Protein AF-A0A8T3KQ50-F1 (afdb_monomer_lite)

Structure (mmCIF, N/CA/C/O backbone):
data_AF-A0A8T3KQ50-F1
#
_entry.id   AF-A0A8T3KQ50-F1
#
loop_
_atom_site.group_PDB
_atom_site.id
_atom_site.type_symbol
_atom_site.label_atom_id
_atom_site.label_alt_id
_atom_site.label_comp_id
_atom_site.label_asym_id
_atom_site.label_entity_id
_atom_site.label_seq_id
_atom_site.pdbx_PDB_ins_code
_atom_site.Cartn_x
_atom_site.Cartn_y
_atom_site.Cartn_z
_atom_site.occupancy
_atom_site.B_iso_or_equiv
_atom_site.auth_seq_id
_atom_site.auth_comp_id
_atom_site.auth_asym_id
_atom_site.auth_atom_id
_atom_site.pdbx_PDB_model_num
ATOM 1 N N . MET A 1 1 ? 6.977 6.894 -20.683 1.00 68.00 1 MET A N 1
ATOM 2 C CA . MET A 1 1 ? 7.740 6.572 -19.454 1.00 68.00 1 MET A CA 1
ATOM 3 C C . MET A 1 1 ? 7.229 7.309 -18.225 1.00 68.00 1 MET A C 1
ATOM 5 O O . MET A 1 1 ? 7.034 6.645 -17.221 1.00 68.00 1 MET A O 1
ATOM 9 N N . GLY A 1 2 ? 6.936 8.615 -18.295 1.00 81.06 2 GLY A N 1
ATOM 10 C CA . GLY A 1 2 ? 6.386 9.355 -17.145 1.00 81.06 2 GLY A CA 1
ATOM 11 C C . GLY A 1 2 ? 5.058 8.804 -16.606 1.00 81.06 2 GLY A C 1
ATOM 12 O O . GLY A 1 2 ? 4.939 8.593 -15.408 1.00 81.06 2 GLY A O 1
ATOM 13 N N . GLU A 1 3 ? 4.099 8.480 -17.480 1.00 84.25 3 GLU A N 1
ATOM 14 C CA . GLU A 1 3 ? 2.800 7.910 -17.062 1.00 84.25 3 GLU A CA 1
ATOM 15 C C . GLU A 1 3 ? 2.931 6.571 -16.328 1.00 84.25 3 GLU A C 1
ATOM 17 O O . GLU A 1 3 ? 2.176 6.289 -15.405 1.00 84.25 3 GLU A O 1
ATOM 22 N N . PHE A 1 4 ? 3.916 5.759 -16.712 1.00 84.50 4 PHE A N 1
ATOM 23 C CA . PHE A 1 4 ? 4.150 4.456 -16.101 1.00 84.50 4 PHE A CA 1
ATOM 24 C C . PHE A 1 4 ? 4.683 4.580 -14.669 1.00 84.50 4 PHE A C 1
ATOM 26 O O . PHE A 1 4 ? 4.187 3.903 -13.773 1.00 84.50 4 PHE A O 1
ATOM 33 N N . LEU A 1 5 ? 5.656 5.469 -14.453 1.00 86.44 5 LEU A N 1
ATOM 34 C CA . LEU A 1 5 ? 6.173 5.778 -13.116 1.00 86.44 5 LEU A CA 1
ATOM 35 C C . LEU A 1 5 ? 5.072 6.399 -12.247 1.00 86.44 5 LEU A C 1
ATOM 37 O O . LEU A 1 5 ? 4.812 5.947 -11.140 1.00 86.44 5 LEU A O 1
ATOM 41 N N . LEU A 1 6 ? 4.305 7.340 -12.806 1.00 89.94 6 LEU A N 1
ATOM 42 C CA . LEU A 1 6 ? 3.184 7.952 -12.092 1.00 89.94 6 LEU A CA 1
ATOM 43 C C . LEU A 1 6 ? 2.117 6.925 -11.673 1.00 89.94 6 LEU A C 1
ATOM 45 O O . LEU A 1 6 ? 1.583 7.014 -10.569 1.00 89.94 6 LEU A O 1
ATOM 49 N N . ASN A 1 7 ? 1.807 5.946 -12.529 1.00 91.25 7 ASN A N 1
ATOM 50 C CA . ASN A 1 7 ? 0.888 4.866 -12.170 1.00 91.25 7 ASN A CA 1
ATOM 51 C C . ASN A 1 7 ? 1.453 4.000 -11.040 1.00 91.25 7 ASN A C 1
ATOM 53 O O . ASN A 1 7 ? 0.743 3.691 -10.085 1.00 91.25 7 ASN A O 1
ATOM 57 N N . ARG A 1 8 ? 2.741 3.638 -11.124 1.00 93.88 8 ARG A N 1
ATOM 58 C CA . ARG A 1 8 ? 3.395 2.837 -10.085 1.00 93.88 8 ARG A CA 1
ATOM 59 C C . ARG A 1 8 ? 3.375 3.528 -8.733 1.00 93.88 8 ARG A C 1
ATOM 61 O O . ARG A 1 8 ? 3.019 2.890 -7.745 1.00 93.88 8 ARG A O 1
ATOM 68 N N . HIS A 1 9 ? 3.694 4.817 -8.721 1.00 95.38 9 HIS A N 1
ATOM 69 C CA . HIS A 1 9 ? 3.644 5.651 -7.532 1.00 95.38 9 HIS A CA 1
ATOM 70 C C . HIS A 1 9 ? 2.263 5.596 -6.874 1.00 95.38 9 HIS A C 1
ATOM 72 O O . HIS A 1 9 ? 2.150 5.223 -5.714 1.00 95.38 9 HIS A O 1
ATOM 78 N N . ARG A 1 10 ? 1.194 5.857 -7.637 1.00 95.94 10 ARG A N 1
ATOM 79 C CA . ARG A 1 10 ? -0.184 5.881 -7.117 1.00 95.94 10 ARG A CA 1
ATOM 80 C C . ARG A 1 10 ? -0.641 4.544 -6.545 1.00 95.94 10 ARG A C 1
ATOM 82 O O . ARG A 1 10 ? -1.292 4.514 -5.506 1.00 95.94 10 ARG A O 1
ATOM 89 N N . VAL A 1 11 ? -0.319 3.438 -7.215 1.00 97.00 11 VAL A N 1
ATOM 90 C CA . VAL A 1 11 ? -0.689 2.094 -6.744 1.00 97.00 11 VAL A CA 1
ATOM 91 C C . VAL A 1 11 ? 0.033 1.765 -5.435 1.00 97.00 11 VAL A C 1
ATOM 93 O O . VAL A 1 11 ? -0.581 1.243 -4.504 1.00 97.00 11 VAL A O 1
ATOM 96 N N . LEU A 1 12 ? 1.319 2.099 -5.329 1.00 97.50 12 LEU A N 1
ATOM 97 C CA . LEU A 1 12 ? 2.092 1.869 -4.109 1.00 97.50 12 LEU A CA 1
ATOM 98 C C . LEU A 1 12 ? 1.657 2.788 -2.966 1.00 97.50 12 LEU A C 1
ATOM 100 O O . LEU A 1 12 ? 1.485 2.316 -1.847 1.00 97.50 12 LEU A O 1
ATOM 104 N N . GLU A 1 13 ? 1.394 4.058 -3.256 1.00 97.31 13 GLU A N 1
ATOM 105 C CA . GLU A 1 13 ? 0.848 5.021 -2.302 1.00 97.31 13 GLU A CA 1
ATOM 106 C C . GLU A 1 13 ? -0.489 4.524 -1.733 1.00 97.31 13 GLU A C 1
ATOM 108 O O . GLU A 1 13 ? -0.656 4.426 -0.516 1.00 97.31 13 GLU A O 1
ATOM 113 N N . ALA A 1 14 ? -1.417 4.116 -2.607 1.00 96.81 14 ALA A N 1
ATOM 114 C CA . ALA A 1 14 ? -2.713 3.578 -2.205 1.00 96.81 14 ALA A CA 1
ATOM 115 C C . ALA A 1 14 ? -2.571 2.324 -1.333 1.00 96.81 14 ALA A C 1
ATOM 117 O O . ALA A 1 14 ? -3.303 2.168 -0.357 1.00 96.81 14 ALA A O 1
ATOM 118 N N . PHE A 1 15 ? -1.613 1.453 -1.654 1.00 97.38 15 PHE A N 1
ATOM 119 C CA . PHE A 1 15 ? -1.323 0.272 -0.849 1.00 97.38 15 PHE A CA 1
ATOM 120 C C . PHE A 1 15 ? -0.833 0.644 0.553 1.00 97.38 15 PHE A C 1
ATOM 122 O O . PHE A 1 15 ? -1.391 0.162 1.539 1.00 97.38 15 PHE A O 1
ATOM 129 N N . LEU A 1 16 ? 0.162 1.532 0.654 1.00 96.62 16 LEU A N 1
ATOM 130 C CA . LEU A 1 16 ? 0.714 1.973 1.937 1.00 96.62 16 LEU A CA 1
ATOM 131 C C . LEU A 1 16 ? -0.354 2.635 2.815 1.00 96.62 16 LEU A C 1
ATOM 133 O O . LEU A 1 16 ? -0.421 2.360 4.013 1.00 96.62 16 LEU A O 1
ATOM 137 N N . VAL A 1 17 ? -1.232 3.446 2.220 1.00 94.94 17 VAL A N 1
ATOM 138 C CA . VAL A 1 17 ? -2.369 4.055 2.922 1.00 94.94 17 VAL A CA 1
ATOM 139 C C . VAL A 1 17 ? -3.371 2.997 3.391 1.00 94.94 17 VAL A C 1
ATOM 141 O O . VAL A 1 17 ? -3.827 3.068 4.530 1.00 94.94 17 VAL A O 1
ATOM 144 N N . LYS A 1 18 ? -3.692 1.991 2.567 1.00 93.69 18 LYS A N 1
ATOM 145 C CA . LYS A 1 18 ? -4.644 0.915 2.912 1.00 93.69 18 LYS A CA 1
ATOM 146 C C . LYS A 1 18 ? -4.151 0.007 4.041 1.00 93.69 18 LYS A C 1
ATOM 148 O O . LYS A 1 18 ? -4.964 -0.471 4.823 1.00 93.69 18 LYS A O 1
ATOM 153 N N . ILE A 1 19 ? -2.838 -0.199 4.166 1.00 93.75 19 ILE A N 1
ATOM 154 C CA . ILE A 1 19 ? -2.233 -0.878 5.331 1.00 93.75 19 ILE A CA 1
ATOM 155 C C . ILE A 1 19 ? -1.952 0.091 6.501 1.00 93.75 19 ILE A C 1
ATOM 157 O O . ILE A 1 19 ? -1.381 -0.286 7.530 1.00 93.75 19 ILE A O 1
ATOM 161 N N . GLY A 1 20 ? -2.350 1.354 6.340 1.00 92.75 20 GLY A N 1
ATOM 162 C CA . GLY A 1 20 ? -2.431 2.369 7.376 1.00 92.75 20 GLY A CA 1
ATOM 163 C C . GLY A 1 20 ? -1.130 3.116 7.681 1.00 92.75 20 GLY A C 1
ATOM 164 O O . GLY A 1 20 ? -1.008 3.667 8.780 1.00 92.75 20 GLY A O 1
ATOM 165 N N . VAL A 1 21 ? -0.156 3.146 6.771 1.00 95.06 21 VAL A N 1
ATOM 166 C CA . VAL A 1 21 ? 0.992 4.065 6.868 1.00 95.06 21 VAL A CA 1
ATOM 167 C C . VAL A 1 21 ? 0.479 5.506 6.767 1.00 95.06 21 VAL A C 1
ATOM 169 O O . VAL A 1 21 ? -0.386 5.798 5.945 1.00 95.06 21 VAL A O 1
ATOM 172 N N . LYS A 1 22 ? 0.986 6.409 7.618 1.00 90.00 22 LYS A N 1
ATOM 173 C CA . LYS A 1 22 ? 0.524 7.810 7.685 1.00 90.00 22 LYS A CA 1
ATOM 174 C C . LYS A 1 22 ? 1.638 8.807 7.389 1.00 90.00 22 LYS A C 1
ATOM 176 O O . LYS A 1 22 ? 1.534 9.575 6.442 1.00 90.00 22 LYS A O 1
ATOM 181 N N . ASP A 1 23 ? 2.719 8.763 8.162 1.00 93.31 23 ASP A N 1
ATOM 182 C CA . ASP A 1 23 ? 3.723 9.835 8.143 1.00 93.31 23 ASP A CA 1
ATOM 183 C C . ASP A 1 23 ? 4.780 9.669 7.042 1.00 93.31 23 ASP A C 1
ATOM 185 O O . ASP A 1 23 ? 5.347 10.650 6.564 1.00 93.31 23 ASP A O 1
ATOM 189 N N . SER A 1 24 ? 5.056 8.431 6.626 1.00 93.81 24 SER A N 1
ATOM 190 C CA . SER A 1 24 ? 6.142 8.106 5.694 1.00 93.81 24 SER A CA 1
ATOM 191 C C . SER A 1 24 ? 5.675 7.736 4.286 1.00 93.81 24 SER A C 1
ATOM 193 O O . SER A 1 24 ? 6.514 7.388 3.462 1.00 93.81 24 SER A O 1
ATOM 195 N N . VAL A 1 25 ? 4.375 7.858 3.977 1.00 95.88 25 VAL A N 1
ATOM 196 C CA . VAL A 1 25 ? 3.769 7.367 2.722 1.00 95.88 25 VAL A CA 1
ATOM 197 C C . VAL A 1 25 ? 4.542 7.826 1.485 1.00 95.88 25 VAL A C 1
ATOM 199 O O . VAL A 1 25 ? 4.947 6.990 0.682 1.00 95.88 25 VAL A O 1
ATOM 202 N N . LEU A 1 26 ? 4.796 9.130 1.345 1.00 93.88 26 LEU A N 1
ATOM 203 C CA . LEU A 1 26 ? 5.489 9.681 0.175 1.00 93.88 26 LEU A CA 1
ATOM 204 C C . LEU A 1 26 ? 6.912 9.118 0.045 1.00 93.88 26 LEU A C 1
ATOM 206 O O . LEU A 1 26 ? 7.283 8.581 -0.996 1.00 93.88 26 LEU A O 1
ATOM 210 N N . LYS A 1 27 ? 7.687 9.194 1.132 1.00 95.06 27 LYS A N 1
ATOM 211 C CA . LYS A 1 27 ? 9.087 8.758 1.162 1.00 95.06 27 LYS A CA 1
ATOM 212 C C . LYS A 1 27 ? 9.215 7.257 0.904 1.00 95.06 27 LYS A C 1
ATOM 214 O O . LYS A 1 27 ? 10.083 6.833 0.147 1.00 95.06 27 LYS A O 1
ATOM 219 N N . ASP A 1 28 ? 8.366 6.454 1.533 1.00 95.81 28 ASP A N 1
ATOM 220 C CA . ASP A 1 28 ? 8.406 5.002 1.392 1.00 95.81 28 ASP A CA 1
ATOM 221 C C . ASP A 1 28 ? 7.938 4.583 -0.005 1.00 95.81 28 ASP A C 1
ATOM 223 O O . ASP A 1 28 ? 8.531 3.682 -0.590 1.00 95.81 28 ASP A O 1
ATOM 227 N N . THR A 1 29 ? 6.957 5.280 -0.590 1.00 96.31 29 THR A N 1
ATOM 228 C CA . THR A 1 29 ? 6.527 5.050 -1.978 1.00 96.31 29 THR A CA 1
ATOM 229 C C . THR A 1 29 ? 7.687 5.253 -2.951 1.00 96.31 29 THR A C 1
ATOM 231 O O . THR A 1 29 ? 7.985 4.347 -3.729 1.00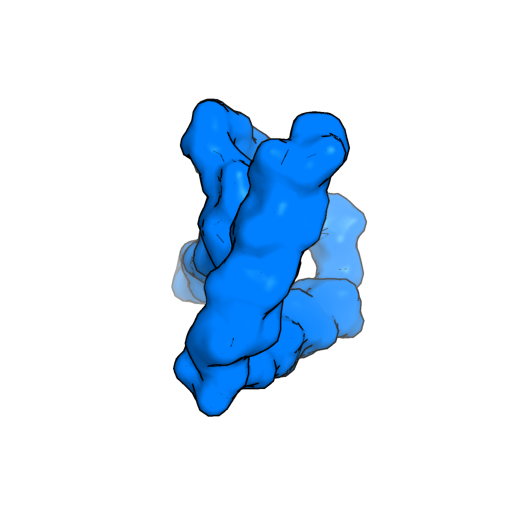 96.31 29 THR A O 1
ATOM 234 N N . GLU A 1 30 ? 8.387 6.390 -2.873 1.00 93.44 30 GLU A N 1
ATOM 235 C CA . GLU A 1 30 ? 9.546 6.692 -3.730 1.00 93.44 30 GLU A CA 1
ATOM 236 C C . GLU A 1 30 ? 10.666 5.655 -3.570 1.00 93.44 30 GLU A C 1
ATOM 238 O O . GLU A 1 30 ? 11.262 5.197 -4.549 1.00 93.44 30 GLU A O 1
ATOM 243 N N . MET A 1 31 ? 10.936 5.240 -2.329 1.00 93.31 31 MET A N 1
ATOM 244 C CA . MET A 1 31 ? 11.945 4.224 -2.044 1.00 93.31 31 MET A CA 1
ATOM 245 C C . MET A 1 31 ? 11.535 2.854 -2.592 1.00 93.31 31 MET A C 1
ATOM 247 O O . MET A 1 31 ? 12.370 2.153 -3.152 1.00 93.31 31 MET A O 1
ATOM 251 N N . ILE A 1 32 ? 10.273 2.446 -2.467 1.00 93.06 32 ILE A N 1
ATOM 252 C CA . ILE A 1 32 ? 9.806 1.117 -2.889 1.00 93.06 32 ILE A CA 1
ATOM 253 C C . ILE A 1 32 ? 9.658 1.032 -4.415 1.00 93.06 32 ILE A C 1
ATOM 255 O O . ILE A 1 32 ? 9.989 -0.003 -5.001 1.00 93.06 32 ILE A O 1
ATOM 259 N N . GLU A 1 33 ? 9.214 2.106 -5.075 1.00 91.12 33 GLU A N 1
ATOM 260 C CA . GLU A 1 33 ? 8.868 2.131 -6.504 1.00 91.12 33 GLU A CA 1
ATOM 261 C C . GLU A 1 33 ? 9.977 1.577 -7.410 1.00 91.12 33 GLU A C 1
ATOM 263 O O . GLU A 1 33 ? 9.693 0.857 -8.377 1.00 91.12 33 GLU A O 1
ATOM 268 N N . HIS A 1 34 ? 11.236 1.863 -7.074 1.00 88.25 34 HIS A N 1
ATOM 269 C CA . HIS A 1 34 ? 12.409 1.461 -7.851 1.00 88.25 34 HIS A CA 1
ATOM 270 C C . HIS A 1 34 ? 13.020 0.113 -7.446 1.00 88.25 34 HIS A C 1
ATOM 272 O O . HIS A 1 34 ? 13.845 -0.417 -8.189 1.00 88.25 34 HIS A O 1
ATOM 278 N N . HIS A 1 35 ? 12.625 -0.457 -6.304 1.00 93.06 35 HIS A N 1
ATOM 279 C CA . HIS A 1 35 ? 13.252 -1.664 -5.748 1.00 93.06 35 HIS A CA 1
ATOM 280 C C . HIS A 1 35 ? 12.401 -2.931 -5.890 1.00 93.06 35 HIS A C 1
ATOM 282 O O . HIS A 1 35 ? 12.902 -4.029 -5.650 1.00 93.06 35 HIS A O 1
ATOM 288 N N . ILE A 1 36 ? 11.135 -2.811 -6.301 1.00 93.75 36 ILE A N 1
ATOM 289 C CA . ILE A 1 36 ? 10.247 -3.966 -6.477 1.00 93.75 36 ILE A CA 1
ATOM 290 C C . ILE A 1 36 ? 10.143 -4.412 -7.937 1.00 93.75 36 ILE A C 1
ATOM 292 O O . ILE A 1 36 ? 10.112 -3.602 -8.870 1.00 93.75 36 ILE A O 1
ATOM 296 N N . SER A 1 37 ? 10.016 -5.725 -8.132 1.00 96.00 37 SER A N 1
ATOM 297 C CA . SER A 1 37 ? 9.805 -6.315 -9.452 1.00 96.00 37 SER A CA 1
ATOM 298 C C . SER A 1 37 ? 8.429 -5.943 -10.027 1.00 96.00 37 SER A C 1
ATOM 300 O O . SER A 1 37 ? 7.514 -5.514 -9.317 1.00 96.00 37 SER A O 1
ATOM 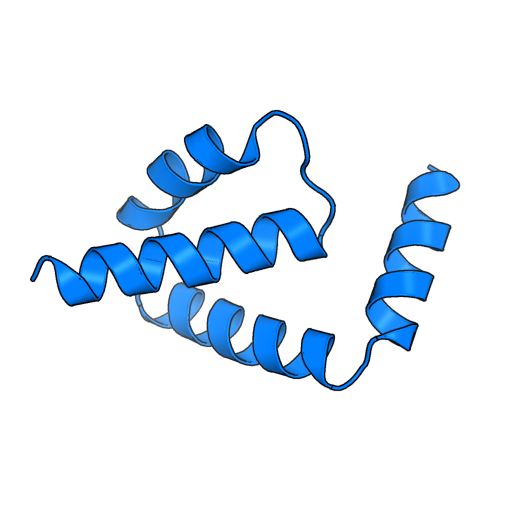302 N N . MET A 1 38 ? 8.257 -6.137 -11.338 1.00 94.38 38 MET A N 1
ATOM 303 C CA . MET A 1 38 ? 6.943 -5.985 -11.979 1.00 94.38 38 MET A CA 1
ATOM 304 C C . MET A 1 38 ? 5.918 -7.002 -11.476 1.00 94.38 38 MET A C 1
ATOM 306 O O . MET A 1 38 ? 4.728 -6.709 -11.470 1.00 94.38 38 MET A O 1
ATO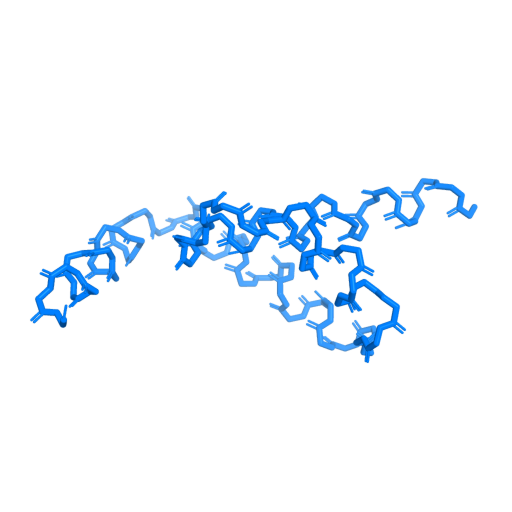M 310 N N . GLU A 1 39 ? 6.371 -8.179 -11.051 1.00 97.56 39 GLU A N 1
ATOM 311 C CA . GLU A 1 39 ? 5.512 -9.205 -10.465 1.00 97.56 39 GLU A CA 1
ATOM 312 C C . GLU A 1 39 ? 4.955 -8.740 -9.116 1.00 97.56 39 GLU A C 1
ATOM 314 O O . GLU A 1 39 ? 3.741 -8.702 -8.940 1.00 97.56 39 GLU A O 1
ATOM 319 N N . THR A 1 40 ? 5.823 -8.280 -8.208 1.00 97.31 40 THR A N 1
ATOM 320 C CA . THR A 1 40 ? 5.408 -7.731 -6.909 1.00 97.31 40 THR A CA 1
ATOM 321 C C . THR A 1 40 ? 4.455 -6.554 -7.085 1.00 97.31 40 THR A C 1
ATOM 323 O O . THR A 1 40 ? 3.426 -6.494 -6.420 1.00 97.31 40 THR A O 1
ATOM 326 N N . PHE A 1 41 ? 4.763 -5.651 -8.018 1.00 96.44 41 PHE A N 1
ATOM 327 C CA . PHE A 1 41 ? 3.899 -4.520 -8.336 1.00 96.44 41 PHE A CA 1
ATOM 328 C C . PHE A 1 41 ? 2.484 -4.953 -8.753 1.00 96.44 41 PHE A C 1
ATOM 330 O O . PHE A 1 41 ? 1.509 -4.435 -8.218 1.00 96.44 41 PHE A O 1
ATOM 337 N N . ARG A 1 42 ? 2.361 -5.933 -9.659 1.00 97.38 42 ARG A N 1
ATOM 338 C CA . ARG A 1 42 ? 1.055 -6.453 -10.104 1.00 97.38 42 ARG A CA 1
ATOM 339 C C . ARG A 1 42 ? 0.280 -7.124 -8.975 1.00 97.38 42 ARG A C 1
ATOM 341 O O . ARG A 1 42 ? -0.931 -6.970 -8.897 1.00 97.38 42 ARG A O 1
ATOM 348 N N . CYS A 1 43 ? 0.961 -7.847 -8.088 1.00 98.19 43 CYS A N 1
ATOM 349 C CA . CYS A 1 43 ? 0.312 -8.425 -6.912 1.00 98.19 43 CYS A CA 1
ATOM 350 C C . CYS A 1 43 ? -0.248 -7.338 -5.985 1.00 98.19 43 CYS A C 1
ATOM 352 O O . CYS A 1 43 ? -1.354 -7.492 -5.479 1.00 98.19 43 CYS A O 1
ATOM 354 N N . ILE A 1 44 ? 0.484 -6.235 -5.792 1.00 98.00 44 ILE A N 1
ATOM 355 C CA . ILE A 1 44 ? 0.012 -5.085 -5.008 1.00 98.00 44 ILE A CA 1
ATOM 356 C C . ILE A 1 44 ? -1.193 -4.419 -5.682 1.00 98.00 44 ILE A C 1
ATOM 358 O O . ILE A 1 44 ? -2.158 -4.093 -4.999 1.00 98.00 44 ILE A O 1
ATOM 362 N N . GLU A 1 45 ? -1.164 -4.251 -7.004 1.00 97.62 45 GLU A N 1
ATOM 363 C CA . GLU A 1 45 ? -2.286 -3.708 -7.780 1.00 97.62 45 GLU A CA 1
ATOM 364 C C . GLU A 1 45 ? -3.559 -4.549 -7.580 1.00 97.62 45 GLU A C 1
ATOM 366 O O . GLU A 1 45 ? -4.570 -4.036 -7.111 1.00 97.62 45 GLU A O 1
ATOM 371 N N . VAL A 1 46 ? -3.475 -5.867 -7.786 1.00 98.25 46 VAL A N 1
ATOM 372 C CA . VAL A 1 46 ? -4.604 -6.788 -7.559 1.00 98.25 46 VAL A CA 1
ATOM 373 C C . VAL A 1 46 ? -5.062 -6.785 -6.097 1.00 98.25 46 VAL A C 1
ATOM 375 O O . VAL A 1 46 ? -6.255 -6.876 -5.812 1.00 98.25 46 VAL A O 1
ATOM 378 N N . PHE A 1 47 ? -4.132 -6.682 -5.147 1.00 98.25 47 PHE A N 1
ATOM 379 C CA . PHE A 1 47 ? -4.475 -6.631 -3.730 1.00 98.25 47 PHE A CA 1
ATOM 380 C C . PHE A 1 47 ? -5.196 -5.331 -3.357 1.00 98.25 47 PHE A C 1
ATOM 382 O O . PHE A 1 47 ? -6.153 -5.357 -2.587 1.00 98.25 47 PHE A O 1
ATOM 389 N N . ASN A 1 48 ? -4.791 -4.203 -3.937 1.00 97.69 48 ASN A N 1
ATOM 390 C CA . ASN A 1 48 ? -5.487 -2.934 -3.776 1.00 97.69 48 ASN A CA 1
ATOM 391 C C . ASN A 1 48 ? -6.929 -3.006 -4.276 1.00 97.69 48 ASN A C 1
ATOM 393 O O . ASN A 1 48 ? -7.811 -2.513 -3.570 1.00 97.69 48 ASN A O 1
ATOM 397 N N . ASP A 1 49 ? -7.152 -3.625 -5.438 1.00 97.75 49 ASP A N 1
ATOM 398 C CA . ASP A 1 49 ? -8.486 -3.832 -6.012 1.00 97.75 49 ASP A CA 1
ATOM 399 C C . ASP A 1 49 ? -9.332 -4.763 -5.132 1.00 97.75 49 ASP A C 1
ATOM 401 O O . ASP A 1 49 ? -10.538 -4.564 -4.964 1.00 97.75 49 ASP A O 1
ATOM 405 N N . PHE A 1 50 ? -8.709 -5.790 -4.546 1.00 98.19 50 PHE A N 1
ATOM 406 C CA . PHE A 1 50 ? -9.361 -6.677 -3.586 1.00 98.19 50 PHE A CA 1
ATOM 407 C C . PHE A 1 50 ? -9.796 -5.916 -2.329 1.00 98.19 50 PHE A C 1
ATOM 409 O O . PHE A 1 50 ? -10.943 -6.046 -1.911 1.00 98.19 50 PHE A O 1
ATOM 416 N N . LEU A 1 51 ? -8.925 -5.091 -1.745 1.00 96.69 51 LEU A N 1
ATOM 417 C CA . LEU A 1 51 ? -9.265 -4.304 -0.557 1.00 96.69 51 LEU A CA 1
ATOM 418 C C . LEU A 1 51 ? -10.364 -3.267 -0.831 1.00 96.69 51 LEU A C 1
ATOM 420 O O . LEU A 1 51 ? -11.197 -3.024 0.036 1.00 96.69 51 LEU A O 1
ATOM 424 N N . GLU A 1 52 ? -10.411 -2.687 -2.032 1.00 95.31 52 GLU A N 1
ATOM 425 C CA . GLU A 1 52 ? -11.489 -1.765 -2.428 1.00 95.31 52 GLU A CA 1
ATOM 426 C C . GLU A 1 52 ? -12.849 -2.452 -2.536 1.00 95.31 52 GLU A C 1
ATOM 428 O O . GLU A 1 52 ? -13.872 -1.860 -2.193 1.00 95.31 52 GLU A O 1
ATOM 433 N N . GLN A 1 53 ? -12.865 -3.710 -2.972 1.00 97.56 53 GLN A N 1
ATOM 434 C CA . GLN A 1 53 ? -14.083 -4.516 -3.052 1.00 97.56 53 GLN A CA 1
ATOM 435 C C . GLN A 1 53 ? -14.506 -5.109 -1.701 1.00 97.56 53 GLN A C 1
ATOM 437 O O . GLN A 1 53 ? -15.647 -5.547 -1.568 1.00 97.56 53 GLN A O 1
ATOM 442 N N . ASN A 1 54 ? -13.614 -5.119 -0.706 1.00 97.31 54 ASN A N 1
ATOM 443 C CA . ASN A 1 54 ? -13.831 -5.732 0.606 1.00 97.31 54 ASN A CA 1
ATOM 444 C C . ASN A 1 54 ? -13.455 -4.749 1.740 1.00 97.31 54 ASN A C 1
ATOM 446 O O . ASN A 1 54 ? -12.465 -4.960 2.452 1.00 97.31 54 ASN A O 1
ATOM 450 N N . PRO A 1 55 ? -14.211 -3.645 1.918 1.00 94.44 55 PRO A N 1
ATOM 451 C CA . PRO A 1 55 ? -13.903 -2.620 2.921 1.00 94.44 55 PRO A CA 1
ATOM 452 C C . PRO A 1 55 ? -13.956 -3.147 4.365 1.00 94.44 55 PRO A C 1
ATOM 454 O O . PRO A 1 55 ? -13.250 -2.644 5.238 1.00 94.44 55 PRO A O 1
ATOM 457 N N . ASP A 1 56 ? -14.737 -4.196 4.622 1.00 96.94 56 ASP A N 1
ATOM 458 C CA . ASP A 1 56 ? -14.818 -4.891 5.908 1.00 96.94 56 ASP A CA 1
ATOM 459 C C . ASP A 1 56 ? -13.479 -5.517 6.331 1.00 96.94 56 ASP A C 1
ATOM 461 O O . ASP A 1 56 ? -13.156 -5.555 7.523 1.00 96.94 56 ASP A O 1
ATOM 465 N N . ILE A 1 57 ? -12.661 -5.955 5.368 1.00 95.69 57 ILE A N 1
ATOM 466 C CA . ILE A 1 57 ? -11.316 -6.479 5.626 1.00 95.69 57 ILE A CA 1
ATOM 467 C C . ILE A 1 57 ? -10.383 -5.348 6.055 1.00 95.69 57 ILE A 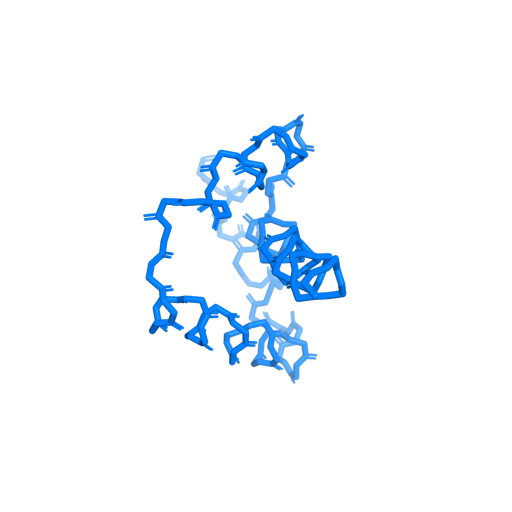C 1
ATOM 469 O O . ILE A 1 57 ? -9.628 -5.519 7.013 1.00 95.69 57 ILE A O 1
ATOM 473 N N . VAL A 1 58 ? -10.462 -4.186 5.399 1.00 93.25 58 VAL A N 1
ATOM 474 C CA . VAL A 1 58 ? -9.678 -2.997 5.773 1.00 93.25 58 VAL A CA 1
ATOM 475 C C . VAL A 1 58 ? -10.036 -2.557 7.194 1.00 93.25 58 VAL A C 1
ATOM 477 O O . VAL A 1 58 ? -9.149 -2.364 8.024 1.00 93.25 58 VAL A O 1
ATOM 480 N N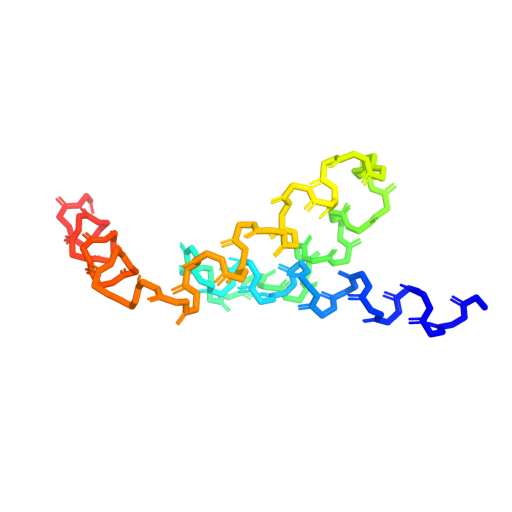 . GLU A 1 59 ? -11.329 -2.485 7.520 1.00 93.25 59 GLU A N 1
ATOM 481 C CA . GLU A 1 59 ? -11.781 -2.175 8.880 1.00 93.25 59 GLU A CA 1
ATOM 482 C C . GLU A 1 59 ? -11.306 -3.207 9.910 1.00 93.25 59 GLU A C 1
ATOM 484 O O . GLU A 1 59 ? -10.904 -2.848 11.019 1.00 93.25 59 GLU A O 1
ATOM 489 N N . SER A 1 60 ? -11.370 -4.494 9.566 1.00 95.19 60 SER A N 1
ATOM 490 C CA . SER A 1 60 ? -10.933 -5.580 10.447 1.00 95.19 60 SER A CA 1
ATOM 491 C C . SER A 1 60 ? -9.430 -5.516 10.707 1.00 95.19 60 SER A C 1
ATOM 493 O O . SER A 1 60 ? -8.992 -5.687 11.846 1.00 95.19 60 SER A O 1
ATOM 495 N N . PHE A 1 61 ? -8.645 -5.209 9.674 1.00 94.75 61 PHE A N 1
ATOM 496 C CA . PHE A 1 61 ? -7.207 -5.013 9.783 1.00 94.75 61 PHE A CA 1
ATOM 497 C C . PHE A 1 61 ? -6.860 -3.804 10.662 1.00 94.75 61 PHE A C 1
ATOM 499 O O . PHE A 1 61 ? -6.045 -3.928 11.577 1.00 94.75 61 PHE A O 1
ATOM 506 N N . GLU A 1 62 ? -7.521 -2.661 10.462 1.00 91.88 62 GLU A N 1
ATOM 507 C CA . GLU A 1 62 ? -7.326 -1.469 11.299 1.00 91.88 62 GLU A CA 1
ATOM 508 C C . GLU A 1 62 ? -7.678 -1.736 12.771 1.00 91.88 62 GLU A C 1
ATOM 510 O O . GLU A 1 62 ? -6.921 -1.362 13.671 1.00 91.88 62 GLU A O 1
ATOM 515 N N . LYS A 1 63 ? -8.779 -2.455 13.037 1.00 93.94 63 LYS A N 1
ATOM 516 C CA . LYS A 1 63 ? -9.154 -2.877 14.399 1.00 93.94 63 LYS A CA 1
ATOM 517 C C . LYS A 1 63 ? -8.107 -3.790 15.030 1.00 93.94 63 LYS A C 1
ATOM 519 O O . LYS A 1 63 ? -7.815 -3.621 16.210 1.00 93.94 63 LYS A O 1
ATOM 524 N N . TYR A 1 64 ? -7.564 -4.748 14.279 1.00 94.56 64 TYR A N 1
ATOM 525 C CA . TYR A 1 64 ? -6.510 -5.640 14.764 1.00 94.56 64 TYR A CA 1
ATOM 526 C C . TYR A 1 64 ? -5.231 -4.863 15.089 1.00 94.56 64 TYR A C 1
ATOM 528 O O . TYR A 1 64 ? -4.637 -5.054 16.145 1.00 94.56 64 TYR A O 1
ATOM 536 N N . ARG A 1 65 ? -4.841 -3.925 14.222 1.00 88.25 65 ARG A N 1
ATOM 537 C CA . ARG A 1 65 ? -3.652 -3.096 14.426 1.00 88.25 65 ARG A CA 1
ATOM 538 C C . ARG A 1 65 ? -3.769 -2.176 15.640 1.00 88.25 65 ARG A C 1
ATOM 540 O O . ARG A 1 65 ? -2.792 -2.002 16.349 1.00 88.25 65 ARG A O 1
ATOM 547 N N . GLY A 1 66 ? -4.947 -1.607 15.897 1.00 82.50 66 GLY A N 1
ATOM 548 C CA . GLY A 1 66 ? -5.193 -0.781 17.086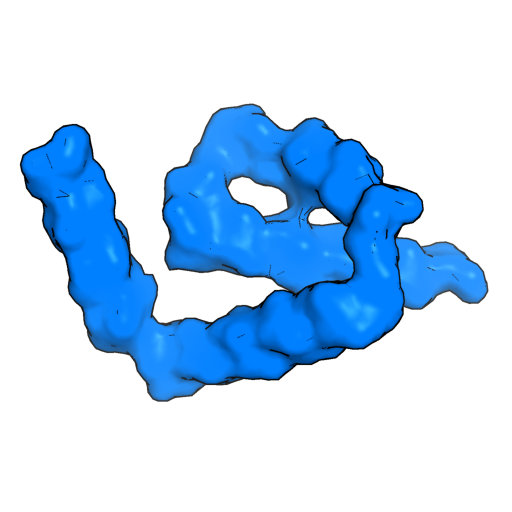 1.00 82.50 66 GLY A CA 1
ATOM 549 C C . GLY A 1 66 ? -5.210 -1.553 18.415 1.00 82.50 66 GLY A C 1
ATOM 550 O O . GLY A 1 66 ? -5.295 -0.926 19.467 1.00 82.50 66 GLY A O 1
ATOM 551 N N . GLN A 1 67 ? -5.160 -2.890 18.379 1.00 61.94 67 GLN A N 1
ATOM 552 C CA . GLN A 1 67 ? -4.997 -3.748 19.560 1.00 61.94 67 GLN A CA 1
ATOM 553 C C . GLN A 1 67 ? -3.523 -4.072 19.862 1.00 61.94 67 GLN A C 1
ATOM 555 O O . GLN A 1 67 ? -3.254 -4.670 20.905 1.00 61.94 67 GLN A O 1
ATOM 560 N N . ALA A 1 68 ? -2.600 -3.719 18.959 1.00 49.28 68 ALA A N 1
ATOM 561 C CA . ALA A 1 68 ? -1.166 -3.986 19.058 1.00 49.28 68 ALA A CA 1
ATOM 562 C C . ALA A 1 68 ? -0.379 -2.794 19.623 1.00 49.28 68 ALA A C 1
ATOM 564 O O . ALA A 1 68 ? -0.775 -1.633 19.366 1.00 49.28 68 ALA A O 1
#

Secondary structure (DSSP, 8-state):
-HHHHHHHHHHHHHHHHHTT--SSHHHHHHHHHTTS-HHHHHHHHHHHHHHHH-HHHHHHHHHHHTT-

Sequence (68 aa):
MGEFLLNRHRVLEAFLVKIGVKDSVLKDTEMIEHHISMETFRCIEVFNDFLEQNPDIVESFEKYRGQA

Foldseek 3Di:
DVVVLVVLLVLQLLLCVLLPPDDCSNVVSVVVSPVDDPVVSVVSNVVSVVCVVPVVVSVVSVVVVVVD

Radius of gyration: 12.73 Å; chains: 1; bounding box: 28×19×39 Å

pLDDT: mean 92.64, std 8.17, range [49.28, 98.25]